Protein AF-A0A356KWM3-F1 (afdb_monomer)

pLDDT: mean 81.81, std 11.49, range [38.88, 96.62]

Sequence (164 aa):
MGKGKKKQLTGMAAALAKAGVMNEKNARKAQREARREERQLGEDGVARKRAEELAEIERKKAEAAAAQREESAKELESKVAELIQAHVVEGWQGRRRWFYLDGEQVLPIEVSDEVARLLKEGQAAIVRAEEDGKTLIVRDPDVLGRIAITAKERLLFWNKLGAS

Foldseek 3Di:
DDPPDDDDQDDPLNVCCVVVVDPPVVSVVVVVVVVVVCVVLDPVRVVVVVVVVVVVVVVVVVVVVVVVVVVVLVVLVVVLLVLQVVFFDPPQAAQDWDWFDQPPDIDIGGGDPVLVVCQVLQQKFWFAHDDPRDITIGGDVVSVVSCCPSPVNRTGGGDPVNPD

Nearest PDB structures (foldseek):
  7ah9-assembly1_5C  TM=2.353E-01  e=2.110E+00  Salmonella enterica subsp. enterica serovar Typhimurium str. LT2

Structure (mmCIF, N/CA/C/O backbone):
data_AF-A0A356KWM3-F1
#
_entry.id   AF-A0A356KWM3-F1
#
loop_
_atom_site.group_PDB
_atom_site.id
_atom_site.type_symbol
_atom_site.label_atom_id
_atom_site.label_alt_id
_atom_site.label_comp_id
_atom_site.label_asym_id
_atom_site.label_entity_id
_atom_site.label_seq_id
_atom_site.pdbx_PDB_ins_code
_atom_site.Cartn_x
_atom_site.Cartn_y
_atom_site.Cartn_z
_atom_site.occupancy
_atom_site.B_iso_or_equiv
_atom_site.auth_seq_id
_atom_site.auth_comp_id
_atom_site.auth_asym_id
_atom_site.auth_atom_id
_atom_site.pdbx_PDB_model_num
ATOM 1 N N . MET A 1 1 ? 37.012 16.365 -69.398 1.00 38.88 1 MET A N 1
ATOM 2 C CA . MET A 1 1 ? 37.106 16.378 -67.919 1.00 38.88 1 MET A CA 1
ATOM 3 C C . MET A 1 1 ? 35.844 15.753 -67.331 1.00 38.88 1 MET A C 1
ATOM 5 O O . MET A 1 1 ? 34.785 16.367 -67.381 1.00 38.88 1 MET A O 1
ATOM 9 N N . GLY A 1 2 ? 35.913 14.507 -66.855 1.00 44.53 2 GLY A N 1
ATOM 10 C CA . GLY A 1 2 ? 34.755 13.821 -66.276 1.00 44.53 2 GLY A CA 1
ATOM 11 C C . GLY A 1 2 ? 34.410 14.400 -64.904 1.00 44.53 2 GLY A C 1
ATOM 12 O O . GLY A 1 2 ? 35.150 14.193 -63.947 1.00 44.53 2 GLY A O 1
ATOM 13 N N . LYS A 1 3 ? 33.299 15.138 -64.794 1.00 45.03 3 LYS A N 1
ATOM 14 C CA . LYS A 1 3 ? 32.768 15.587 -63.499 1.00 45.03 3 LYS A CA 1
ATOM 15 C C . LYS A 1 3 ? 32.355 14.348 -62.698 1.00 45.03 3 LYS A C 1
ATOM 17 O O . LYS A 1 3 ? 31.323 13.742 -62.978 1.00 45.03 3 LYS A O 1
ATOM 22 N N . GLY A 1 4 ? 33.172 13.955 -61.722 1.00 47.78 4 GLY A N 1
ATOM 23 C CA . GLY A 1 4 ? 32.859 12.856 -60.813 1.00 47.78 4 GLY A CA 1
ATOM 24 C C . GLY A 1 4 ? 31.543 13.134 -60.087 1.00 47.78 4 GLY A C 1
ATOM 25 O O . GLY A 1 4 ? 31.466 14.052 -59.270 1.00 47.78 4 GLY A O 1
ATOM 26 N N . LYS A 1 5 ? 30.494 12.363 -60.398 1.00 52.25 5 LYS A N 1
ATOM 27 C CA . LYS A 1 5 ? 29.208 12.424 -59.690 1.00 52.25 5 LYS A CA 1
ATOM 28 C C . LYS A 1 5 ? 29.471 12.187 -58.199 1.00 52.25 5 LYS A C 1
ATOM 30 O O . LYS A 1 5 ? 29.870 11.090 -57.806 1.00 52.25 5 LYS A O 1
ATOM 35 N N . LYS A 1 6 ? 29.271 13.213 -57.360 1.00 60.09 6 LYS A N 1
ATOM 36 C CA . LYS A 1 6 ? 29.315 13.066 -55.897 1.00 60.09 6 LYS A CA 1
ATOM 37 C C . LYS A 1 6 ? 28.264 12.020 -55.513 1.00 60.09 6 LYS A C 1
ATOM 39 O O . LYS A 1 6 ? 27.078 12.235 -55.751 1.00 60.09 6 LYS A O 1
ATOM 44 N N . LYS A 1 7 ? 28.698 10.875 -54.970 1.00 65.69 7 LYS A N 1
ATOM 45 C CA . LYS A 1 7 ? 27.788 9.823 -54.490 1.00 65.69 7 LYS A CA 1
ATOM 46 C C . LYS A 1 7 ? 26.828 10.431 -53.466 1.00 65.69 7 LYS A C 1
ATOM 48 O O . LYS A 1 7 ? 27.275 11.073 -52.515 1.00 65.69 7 LYS A O 1
ATOM 53 N N . GLN A 1 8 ? 25.531 10.255 -53.702 1.00 72.56 8 GLN A N 1
ATOM 54 C CA . GLN A 1 8 ? 24.483 10.759 -52.823 1.00 72.56 8 GLN A CA 1
ATOM 55 C C . GLN A 1 8 ? 24.520 10.028 -51.475 1.00 72.56 8 GLN A C 1
ATOM 57 O O . GLN A 1 8 ? 24.773 8.821 -51.412 1.00 72.56 8 GLN A O 1
ATOM 62 N N . LEU A 1 9 ? 24.287 10.784 -50.400 1.00 74.38 9 LEU A N 1
ATOM 63 C CA . LEU A 1 9 ? 24.029 10.238 -49.070 1.00 74.38 9 LEU A CA 1
ATOM 64 C C . LEU A 1 9 ? 22.699 9.478 -49.111 1.00 74.38 9 LEU A C 1
ATOM 66 O O . LEU A 1 9 ? 21.735 9.958 -49.701 1.00 74.38 9 LEU A O 1
ATOM 70 N N . THR A 1 10 ? 22.640 8.308 -48.482 1.00 76.19 10 THR A N 1
ATOM 71 C CA . THR A 1 10 ? 21.434 7.468 -48.423 1.00 76.19 10 THR A CA 1
ATOM 72 C C . THR A 1 10 ? 21.292 6.838 -47.039 1.00 76.19 10 THR A C 1
ATOM 74 O O . THR A 1 10 ? 22.278 6.726 -46.306 1.00 76.19 10 THR A O 1
ATOM 77 N N . GLY A 1 11 ? 20.072 6.427 -46.683 1.00 77.25 11 GLY A N 1
ATOM 78 C CA . GLY A 1 11 ? 19.770 5.788 -45.399 1.00 77.25 11 GLY A CA 1
ATOM 79 C C . GLY A 1 11 ? 19.833 6.750 -44.207 1.00 77.25 11 GLY A C 1
ATOM 80 O O . GLY A 1 11 ? 19.642 7.959 -44.353 1.00 77.25 11 GLY A O 1
ATOM 81 N N . MET A 1 12 ? 20.129 6.214 -43.022 1.00 77.56 12 MET A N 1
ATOM 82 C CA . MET A 1 12 ? 20.116 6.955 -41.753 1.00 77.56 12 MET A CA 1
ATOM 83 C C . MET A 1 12 ? 21.058 8.173 -41.752 1.00 77.56 12 MET A C 1
ATOM 85 O O . MET A 1 12 ? 20.698 9.235 -41.252 1.00 77.56 12 MET A O 1
ATOM 89 N N . ALA A 1 13 ? 22.220 8.083 -42.411 1.00 78.50 13 ALA A N 1
ATOM 90 C CA . ALA A 1 13 ? 23.160 9.201 -42.533 1.00 78.50 13 ALA A CA 1
ATOM 91 C C . ALA A 1 13 ? 22.596 10.389 -43.341 1.00 78.50 13 ALA A C 1
ATOM 93 O O . ALA A 1 13 ? 22.914 11.540 -43.043 1.00 78.50 13 ALA A O 1
ATOM 94 N N . ALA A 1 14 ? 21.744 10.136 -44.343 1.00 80.31 14 ALA A N 1
ATOM 95 C CA . ALA A 1 14 ? 21.042 11.196 -45.070 1.00 80.31 14 ALA A CA 1
ATOM 96 C C . ALA A 1 14 ? 19.925 11.824 -44.227 1.00 80.31 14 ALA A C 1
ATOM 98 O O . ALA A 1 14 ? 19.758 13.042 -44.256 1.00 80.31 14 ALA A O 1
ATOM 99 N N . ALA A 1 15 ? 19.192 11.011 -43.459 1.00 80.44 15 ALA A N 1
ATOM 100 C CA . ALA A 1 15 ? 18.135 11.493 -42.572 1.00 80.44 15 ALA A CA 1
ATOM 101 C C . ALA A 1 15 ? 18.695 12.414 -41.473 1.00 80.44 15 ALA A C 1
ATOM 103 O O . ALA A 1 15 ? 18.186 13.516 -41.284 1.00 80.44 15 ALA A O 1
ATOM 104 N N . LEU A 1 16 ? 19.799 12.018 -40.830 1.00 80.75 16 LEU A N 1
ATOM 105 C CA . LEU A 1 16 ? 20.459 12.807 -39.782 1.00 80.75 16 LEU A CA 1
ATOM 106 C C . LEU A 1 16 ? 21.076 14.109 -40.313 1.00 80.75 16 LEU A C 1
ATOM 108 O O . LEU A 1 16 ? 21.004 15.140 -39.648 1.00 80.75 16 LEU A O 1
ATOM 112 N N . ALA A 1 17 ? 21.642 14.086 -41.525 1.00 81.44 17 ALA A N 1
ATOM 113 C CA . ALA A 1 17 ? 22.156 15.296 -42.166 1.00 81.44 17 ALA A CA 1
ATOM 114 C C . ALA A 1 17 ? 21.035 16.273 -42.548 1.00 81.44 17 ALA A C 1
ATOM 116 O O . ALA A 1 17 ? 21.169 17.479 -42.356 1.00 81.44 17 ALA A O 1
ATOM 117 N N . LYS A 1 18 ? 19.909 15.755 -43.054 1.00 81.81 18 LYS A N 1
ATOM 118 C CA . LYS A 1 18 ? 18.733 16.563 -43.406 1.00 81.81 18 LYS A CA 1
ATOM 119 C C . LYS A 1 18 ? 18.044 17.153 -42.172 1.00 81.81 18 LYS A C 1
ATOM 121 O O . LYS A 1 18 ? 17.548 18.269 -42.244 1.00 81.81 18 LYS A O 1
ATOM 126 N N . ALA A 1 19 ? 18.047 16.430 -41.054 1.00 83.62 19 ALA A N 1
ATOM 127 C CA . ALA A 1 19 ? 17.527 16.898 -39.771 1.00 83.62 19 ALA A CA 1
ATOM 128 C C . ALA A 1 19 ? 18.448 17.916 -39.063 1.00 83.62 19 ALA A C 1
ATOM 130 O O . ALA A 1 19 ? 18.121 18.369 -37.973 1.00 83.62 19 ALA A O 1
ATOM 131 N N . GLY A 1 20 ? 19.608 18.258 -39.640 1.00 79.31 20 GLY A N 1
ATOM 132 C CA . GLY A 1 20 ? 20.559 19.204 -39.044 1.00 79.31 20 GLY A CA 1
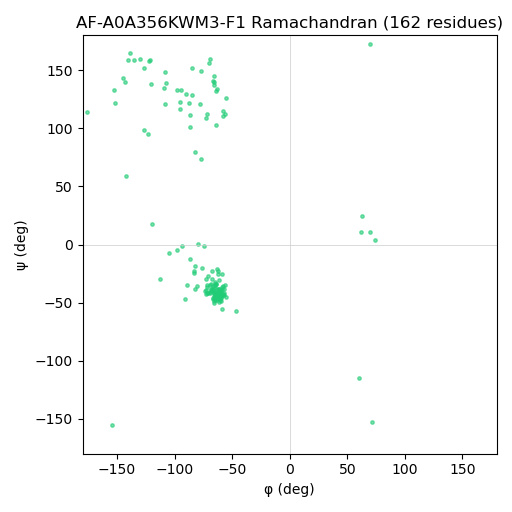ATOM 133 C C . GLY A 1 20 ? 21.345 18.651 -37.851 1.00 79.31 20 GLY A C 1
ATOM 134 O O . GLY A 1 20 ? 22.156 19.366 -37.272 1.00 79.31 20 GLY A O 1
ATOM 135 N N . VAL A 1 21 ? 21.157 17.372 -37.513 1.00 83.38 21 VAL A N 1
ATOM 136 C CA . VAL A 1 21 ? 21.826 16.699 -36.387 1.00 83.38 21 VAL A CA 1
ATOM 137 C C . VAL A 1 21 ? 23.315 16.480 -36.678 1.00 83.38 21 VAL A C 1
ATOM 139 O O . VAL A 1 21 ? 24.132 16.423 -35.763 1.00 83.38 21 VAL A O 1
ATOM 142 N N . MET A 1 22 ? 23.701 16.374 -37.955 1.00 83.62 22 MET A N 1
ATOM 143 C CA . MET A 1 22 ? 25.095 16.166 -38.347 1.00 83.62 22 MET A CA 1
ATOM 144 C C . MET A 1 22 ? 25.456 16.877 -39.657 1.00 83.62 22 MET A C 1
ATOM 146 O O . MET A 1 22 ? 24.677 16.905 -40.604 1.00 83.62 22 MET A O 1
ATOM 150 N N . ASN A 1 23 ? 26.677 17.413 -39.749 1.00 85.75 23 ASN A N 1
ATOM 151 C CA . ASN A 1 23 ? 27.157 18.043 -40.981 1.00 85.75 23 ASN A CA 1
ATOM 152 C C . ASN A 1 23 ? 27.407 17.016 -42.111 1.00 85.75 23 ASN A C 1
ATOM 154 O O . ASN A 1 23 ? 27.672 15.832 -41.879 1.00 85.75 23 ASN A O 1
ATOM 158 N N . GLU A 1 24 ? 27.365 17.477 -43.365 1.00 81.38 24 GLU A N 1
ATOM 159 C CA . GLU A 1 24 ? 27.452 16.606 -44.549 1.00 81.38 24 GLU A CA 1
ATOM 160 C C . GLU A 1 24 ? 28.782 15.825 -44.628 1.00 81.38 24 GLU A C 1
ATOM 162 O O . GLU A 1 24 ? 28.834 14.696 -45.125 1.00 81.38 24 GLU A O 1
ATOM 167 N N . LYS A 1 25 ? 29.873 16.403 -44.107 1.00 84.25 25 LYS A N 1
ATOM 168 C CA . LYS A 1 25 ? 31.197 15.764 -44.063 1.00 84.25 25 LYS A CA 1
ATOM 169 C C . LYS A 1 25 ? 31.193 14.548 -43.133 1.00 84.25 25 LYS A C 1
ATOM 171 O O . LYS A 1 25 ? 31.669 13.482 -43.527 1.00 84.25 25 LYS A O 1
ATOM 176 N N . ASN A 1 26 ? 30.616 14.689 -41.945 1.00 83.00 26 ASN A N 1
ATOM 177 C CA . ASN A 1 26 ? 30.513 13.627 -40.953 1.00 83.00 26 ASN A CA 1
ATOM 178 C C . ASN A 1 26 ? 29.494 12.562 -41.391 1.00 83.00 26 ASN A C 1
ATOM 180 O O . ASN A 1 26 ? 29.779 11.375 -41.270 1.00 83.00 26 ASN A O 1
ATOM 184 N N . ALA A 1 27 ? 28.389 12.953 -42.040 1.00 83.12 27 ALA A N 1
ATOM 185 C CA . ALA A 1 27 ? 27.436 12.020 -42.657 1.00 83.12 27 ALA A CA 1
ATOM 186 C C . ALA A 1 27 ? 28.081 11.118 -43.709 1.00 83.12 27 ALA A C 1
ATOM 188 O O . ALA A 1 27 ? 27.858 9.907 -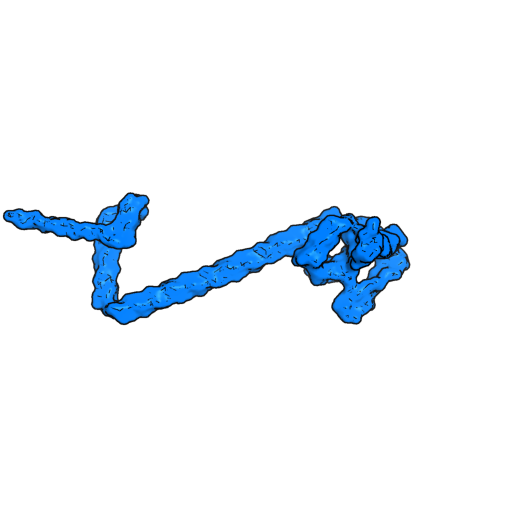43.730 1.00 83.12 27 ALA A O 1
ATOM 189 N N . ARG A 1 28 ? 28.947 11.684 -44.553 1.00 83.25 28 ARG A N 1
ATOM 190 C CA . ARG A 1 28 ? 29.694 10.904 -45.548 1.00 83.25 28 ARG A CA 1
ATOM 191 C C . ARG A 1 28 ? 30.734 9.992 -44.912 1.00 83.25 28 ARG A C 1
ATOM 193 O O . ARG A 1 28 ? 30.970 8.909 -45.444 1.00 83.25 28 ARG A O 1
ATOM 200 N N . LYS A 1 29 ? 31.368 10.419 -43.817 1.00 84.12 29 LYS A N 1
ATOM 201 C CA . LYS A 1 29 ? 32.322 9.590 -43.069 1.00 84.12 29 LYS A CA 1
ATOM 202 C C . LYS A 1 29 ? 31.610 8.393 -42.431 1.00 84.12 29 LYS A C 1
ATOM 204 O O . LYS A 1 29 ? 31.990 7.267 -42.732 1.00 84.12 29 LYS A O 1
ATOM 209 N N . ALA A 1 30 ? 30.512 8.631 -41.716 1.00 81.50 30 ALA A N 1
ATOM 210 C CA . ALA A 1 30 ? 29.688 7.588 -41.106 1.00 81.50 30 ALA A CA 1
ATOM 211 C C . ALA A 1 30 ? 29.167 6.575 -42.141 1.00 81.50 30 ALA A C 1
ATOM 213 O O . ALA A 1 30 ? 29.276 5.370 -41.949 1.00 81.50 30 ALA A O 1
ATOM 214 N N . GLN A 1 31 ? 28.687 7.041 -43.303 1.00 82.38 31 GLN A N 1
ATOM 215 C CA . GLN A 1 31 ? 28.230 6.144 -44.372 1.00 82.38 31 GLN A CA 1
ATOM 216 C C . GLN A 1 31 ? 29.366 5.277 -44.951 1.00 82.38 31 GLN A C 1
ATOM 218 O O . GLN A 1 31 ? 29.136 4.143 -45.372 1.00 82.38 31 GLN A O 1
ATOM 223 N N . ARG A 1 32 ? 30.596 5.804 -45.020 1.00 83.12 32 ARG A N 1
ATOM 224 C CA . ARG A 1 32 ? 31.764 5.044 -45.494 1.00 83.12 32 ARG A CA 1
ATOM 225 C C . ARG A 1 32 ? 32.224 4.017 -44.469 1.00 83.12 32 ARG A C 1
ATOM 227 O O . ARG A 1 32 ? 32.585 2.917 -44.873 1.00 83.12 32 ARG A O 1
ATOM 234 N N . GLU A 1 33 ? 32.213 4.377 -43.192 1.00 80.19 33 GLU A N 1
ATOM 235 C CA . GLU A 1 33 ? 32.567 3.479 -42.093 1.00 80.19 33 GLU A CA 1
ATOM 236 C C . GLU A 1 33 ? 31.566 2.328 -41.993 1.00 80.19 33 GLU A C 1
ATOM 238 O O . GLU A 1 33 ? 31.996 1.183 -42.069 1.00 80.19 33 GLU A O 1
ATOM 243 N N . ALA A 1 34 ? 30.260 2.610 -42.029 1.00 75.62 34 ALA A N 1
ATOM 244 C CA . ALA A 1 34 ? 29.218 1.580 -42.043 1.00 75.62 34 ALA A CA 1
ATOM 245 C C . ALA A 1 34 ? 29.394 0.582 -43.204 1.00 75.62 34 ALA A C 1
ATOM 247 O O . ALA A 1 34 ? 29.374 -0.628 -43.010 1.00 75.62 34 ALA A O 1
ATOM 248 N N . ARG A 1 35 ? 29.670 1.072 -44.422 1.00 78.56 35 ARG A N 1
ATOM 249 C CA . ARG A 1 35 ? 29.925 0.199 -45.586 1.00 78.56 35 ARG A CA 1
ATOM 250 C C . ARG A 1 35 ? 31.225 -0.595 -45.481 1.00 78.56 35 ARG A C 1
ATOM 252 O O . ARG A 1 35 ? 31.352 -1.640 -46.114 1.00 78.56 35 ARG A O 1
ATOM 259 N N . ARG A 1 36 ? 32.234 -0.066 -44.787 1.00 79.44 36 ARG A N 1
ATOM 260 C CA . ARG A 1 36 ? 33.499 -0.773 -44.553 1.00 79.44 36 ARG A CA 1
ATOM 261 C C . ARG A 1 36 ? 33.289 -1.886 -43.535 1.00 79.44 36 ARG A C 1
ATOM 263 O O . ARG A 1 36 ? 33.788 -2.981 -43.752 1.00 79.44 36 ARG A O 1
ATOM 270 N N . GLU A 1 37 ? 32.535 -1.601 -42.487 1.00 72.06 37 GLU A N 1
ATOM 271 C CA . GLU A 1 37 ? 32.177 -2.548 -41.442 1.00 72.06 37 GLU A CA 1
ATOM 272 C C . GLU A 1 37 ? 31.300 -3.686 -41.985 1.00 72.06 37 GLU A C 1
ATOM 274 O O . GLU A 1 37 ? 31.645 -4.847 -41.786 1.00 72.06 37 GLU A O 1
ATOM 279 N N . GLU A 1 38 ? 30.269 -3.389 -42.788 1.00 70.50 38 GLU A N 1
ATOM 280 C CA . GLU A 1 38 ? 29.451 -4.417 -43.463 1.00 70.50 38 GLU A CA 1
ATOM 281 C C . GLU A 1 38 ? 30.297 -5.352 -44.339 1.00 70.50 38 GLU A C 1
ATOM 283 O O . GLU A 1 38 ? 30.086 -6.561 -44.370 1.00 70.50 38 GLU A O 1
ATOM 288 N N . ARG A 1 39 ? 31.307 -4.808 -45.028 1.00 73.75 39 ARG A N 1
ATOM 289 C CA . ARG A 1 39 ? 32.232 -5.606 -45.846 1.00 73.75 39 ARG A CA 1
ATOM 290 C C . ARG A 1 39 ? 33.212 -6.437 -45.023 1.00 73.75 39 ARG A C 1
ATOM 292 O O . ARG A 1 39 ? 33.676 -7.454 -45.521 1.00 73.75 39 ARG A O 1
ATOM 299 N N . GLN A 1 40 ? 33.578 -5.983 -43.826 1.00 73.44 40 GLN A N 1
ATOM 300 C CA . GLN A 1 40 ? 34.505 -6.690 -42.939 1.00 73.44 40 GLN A CA 1
ATOM 301 C C . GLN A 1 40 ? 33.813 -7.810 -42.161 1.00 73.44 40 GLN A C 1
ATOM 303 O O . GLN A 1 40 ? 34.419 -8.852 -41.940 1.00 73.44 40 GLN A O 1
ATOM 308 N N . LEU A 1 41 ? 32.558 -7.599 -41.765 1.00 70.44 41 LEU A N 1
ATOM 309 C CA . LEU A 1 41 ? 31.754 -8.571 -41.025 1.00 70.44 41 LEU A CA 1
ATOM 310 C C . LEU A 1 41 ? 31.080 -9.612 -41.932 1.00 70.44 41 LEU A C 1
ATOM 312 O O . LEU A 1 41 ? 30.762 -10.703 -41.464 1.00 70.44 41 LEU A O 1
ATOM 316 N N . GLY A 1 42 ? 30.856 -9.287 -43.210 1.00 74.38 42 GLY A N 1
ATOM 317 C CA . GLY A 1 42 ? 30.047 -10.110 -44.113 1.00 74.38 42 GLY A CA 1
ATOM 318 C C . GLY A 1 42 ? 28.556 -10.083 -43.749 1.00 74.38 42 GLY A C 1
ATOM 319 O O . GLY A 1 42 ? 28.164 -9.530 -42.720 1.00 74.38 42 GLY A O 1
ATOM 320 N N . GLU A 1 43 ? 27.705 -10.676 -44.592 1.00 68.19 43 GLU A N 1
ATOM 321 C CA . GLU A 1 43 ? 26.248 -10.698 -44.361 1.00 68.19 43 GLU A CA 1
ATOM 322 C C . GLU A 1 43 ? 25.882 -11.380 -43.032 1.00 68.19 43 GLU A C 1
ATOM 324 O O . GLU A 1 43 ? 25.063 -10.849 -42.281 1.00 68.19 43 GLU A O 1
ATOM 329 N N . ASP A 1 44 ? 26.569 -12.471 -42.680 1.00 65.06 44 ASP A N 1
ATOM 330 C CA . ASP A 1 44 ? 26.340 -13.205 -41.430 1.00 65.06 44 ASP A CA 1
ATOM 331 C C . ASP A 1 44 ? 26.747 -12.409 -40.180 1.00 65.06 44 ASP A C 1
ATOM 333 O O . ASP A 1 44 ? 26.049 -12.439 -39.165 1.00 65.06 44 ASP A O 1
ATOM 337 N N . GLY A 1 45 ? 27.855 -11.660 -40.227 1.00 69.88 45 GLY A N 1
ATOM 338 C CA . GLY A 1 45 ? 28.301 -10.837 -39.099 1.00 69.88 45 GLY A CA 1
ATOM 339 C C . GLY A 1 45 ? 27.419 -9.604 -38.883 1.00 69.88 45 GLY A C 1
ATOM 340 O O . GLY A 1 45 ? 27.152 -9.225 -37.742 1.00 69.88 45 GLY A O 1
ATOM 341 N N . VAL A 1 46 ? 26.902 -9.013 -39.966 1.00 72.62 46 VAL A N 1
ATOM 342 C CA . VAL A 1 46 ? 25.924 -7.913 -39.903 1.00 72.62 46 VAL A CA 1
ATOM 343 C C . VAL A 1 46 ? 24.576 -8.411 -39.379 1.00 72.62 46 VAL A C 1
ATOM 345 O O . VAL A 1 46 ? 23.955 -7.734 -38.559 1.00 72.62 46 VAL A O 1
ATOM 348 N N . ALA A 1 47 ? 24.131 -9.597 -39.801 1.00 71.88 47 ALA A N 1
ATOM 349 C CA . ALA A 1 47 ? 22.908 -10.214 -39.296 1.00 71.88 47 ALA A CA 1
ATOM 350 C C . ALA A 1 47 ? 23.004 -10.534 -37.795 1.00 71.88 47 ALA A C 1
ATOM 352 O O . ALA A 1 47 ? 22.074 -10.226 -37.051 1.00 71.88 47 ALA A O 1
ATOM 353 N N . ARG A 1 48 ? 24.144 -11.068 -37.330 1.00 71.75 48 ARG A N 1
ATOM 354 C CA . ARG A 1 48 ? 24.391 -11.334 -35.901 1.00 71.75 48 ARG A CA 1
ATOM 355 C C . ARG A 1 48 ? 24.403 -10.062 -35.059 1.00 71.75 48 ARG A C 1
ATOM 357 O O . ARG A 1 48 ? 23.680 -10.011 -34.073 1.00 71.75 48 ARG A O 1
ATOM 364 N N . LYS A 1 49 ? 25.120 -9.013 -35.483 1.00 75.12 49 LYS A N 1
ATOM 365 C CA . LYS A 1 49 ? 25.104 -7.720 -34.774 1.00 75.12 49 LYS A CA 1
ATOM 366 C C . LYS A 1 49 ? 23.701 -7.131 -34.674 1.00 75.12 49 LYS A C 1
ATOM 368 O O . LYS A 1 49 ? 23.311 -6.669 -33.611 1.00 75.12 49 LYS A O 1
ATOM 373 N N . ARG A 1 50 ? 22.920 -7.174 -35.758 1.00 77.06 50 ARG A N 1
ATOM 374 C CA . ARG A 1 50 ? 21.530 -6.690 -35.730 1.00 77.06 50 ARG A CA 1
ATOM 375 C C . ARG A 1 50 ? 20.652 -7.525 -34.799 1.00 77.06 50 ARG A C 1
ATOM 377 O O . ARG A 1 50 ? 19.799 -6.960 -34.127 1.00 77.06 50 ARG A O 1
ATOM 384 N N . ALA A 1 51 ? 20.850 -8.841 -34.748 1.00 76.19 51 ALA A N 1
ATOM 385 C CA . ALA A 1 51 ? 20.130 -9.707 -33.819 1.00 76.19 51 ALA A CA 1
ATOM 386 C C . ALA A 1 51 ? 20.500 -9.413 -32.353 1.00 76.19 51 ALA A C 1
ATOM 388 O O . ALA A 1 51 ? 19.611 -9.348 -31.509 1.00 76.19 51 ALA A O 1
ATOM 389 N N . GLU A 1 52 ? 21.781 -9.175 -32.059 1.00 77.44 52 GLU A N 1
ATOM 390 C CA . GLU A 1 52 ? 22.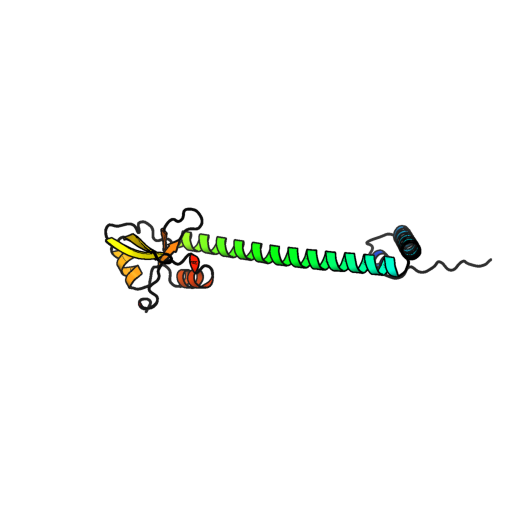258 -8.778 -30.727 1.00 77.44 52 GLU A CA 1
ATOM 391 C C . GLU A 1 52 ? 21.720 -7.403 -30.309 1.00 77.44 52 GLU A C 1
ATOM 393 O O . GLU A 1 52 ? 21.197 -7.265 -29.206 1.00 77.44 52 GLU A O 1
ATOM 398 N N . GLU A 1 53 ? 21.760 -6.408 -31.200 1.00 78.25 53 GLU A N 1
ATOM 399 C CA . GLU A 1 53 ? 21.194 -5.077 -30.943 1.00 78.25 53 GLU A CA 1
ATOM 400 C C . GLU A 1 53 ? 19.681 -5.141 -30.694 1.00 78.25 53 GLU A C 1
ATOM 402 O O . GLU A 1 53 ? 19.173 -4.490 -29.781 1.00 78.25 53 GLU A O 1
ATOM 407 N N . LEU A 1 54 ? 18.945 -5.945 -31.470 1.00 77.38 54 LEU A N 1
ATOM 408 C CA . LEU A 1 54 ? 17.509 -6.146 -31.260 1.00 77.38 54 LEU A CA 1
ATOM 409 C C . LEU A 1 54 ? 17.224 -6.823 -29.915 1.00 77.38 54 LEU A C 1
ATOM 411 O O . LEU A 1 54 ? 16.354 -6.353 -29.183 1.00 77.38 54 LEU A O 1
ATOM 415 N N . ALA A 1 55 ? 17.983 -7.861 -29.558 1.00 77.56 55 ALA A N 1
ATOM 416 C CA . ALA A 1 55 ? 17.853 -8.539 -28.271 1.00 77.56 55 ALA A CA 1
ATOM 417 C C . ALA A 1 55 ? 18.178 -7.605 -27.091 1.00 77.56 55 ALA A C 1
ATOM 419 O O . ALA A 1 55 ? 17.492 -7.624 -26.069 1.00 77.56 55 ALA A O 1
ATOM 420 N N . GLU A 1 56 ? 19.184 -6.739 -27.231 1.00 76.44 56 GLU A N 1
ATOM 421 C CA . GLU A 1 56 ? 19.532 -5.749 -26.212 1.00 76.44 56 GLU A CA 1
ATOM 422 C C . GLU A 1 56 ? 18.447 -4.669 -26.072 1.00 76.44 56 GLU A C 1
ATOM 424 O O . GLU A 1 56 ? 18.104 -4.275 -24.955 1.00 76.44 56 GLU A O 1
ATOM 429 N N . ILE A 1 57 ? 17.857 -4.217 -27.183 1.00 79.38 57 ILE A N 1
ATOM 430 C CA . ILE A 1 57 ? 16.728 -3.276 -27.175 1.00 79.38 57 ILE A CA 1
ATOM 431 C C . ILE A 1 57 ? 15.505 -3.906 -26.503 1.00 79.38 57 ILE A C 1
ATOM 433 O O . ILE A 1 57 ? 14.844 -3.240 -25.706 1.00 79.38 57 ILE A O 1
ATOM 437 N N . GLU A 1 58 ? 15.184 -5.165 -26.802 1.00 74.75 58 GLU A N 1
ATOM 438 C CA . GLU A 1 58 ? 14.073 -5.876 -26.159 1.00 74.75 58 GLU A CA 1
ATOM 439 C C . GLU A 1 58 ? 14.309 -6.063 -24.662 1.00 74.75 58 GLU A C 1
ATOM 441 O O . GLU A 1 58 ? 13.417 -5.773 -23.863 1.00 74.75 58 GLU A O 1
ATOM 446 N N . ARG A 1 59 ? 15.528 -6.444 -24.268 1.00 78.81 59 ARG A N 1
ATOM 447 C CA . ARG A 1 59 ? 15.910 -6.553 -22.860 1.00 78.81 59 ARG A CA 1
ATOM 448 C C . ARG A 1 59 ? 15.773 -5.215 -22.134 1.00 78.81 59 ARG A C 1
ATOM 450 O O . ARG A 1 59 ? 15.127 -5.156 -21.093 1.00 78.81 59 ARG A O 1
ATOM 457 N N . LYS A 1 60 ? 16.300 -4.131 -22.708 1.00 76.81 60 LYS A N 1
ATOM 458 C CA . LYS A 1 60 ? 16.185 -2.776 -22.144 1.00 76.81 60 LYS A CA 1
ATOM 459 C C . LYS A 1 60 ? 14.733 -2.313 -22.037 1.00 76.81 60 LYS A C 1
ATOM 461 O O . LYS A 1 60 ? 14.369 -1.675 -21.056 1.00 76.81 60 LYS A O 1
ATOM 466 N N . LYS A 1 61 ? 13.882 -2.644 -23.014 1.00 76.25 61 LYS A N 1
ATOM 467 C CA . LYS A 1 61 ? 12.440 -2.351 -22.951 1.00 76.25 61 LYS A CA 1
ATOM 468 C C . LYS A 1 61 ? 11.745 -3.135 -21.841 1.00 76.25 61 LYS A C 1
ATOM 470 O O . LYS A 1 61 ? 10.904 -2.566 -21.153 1.00 76.25 61 LYS A O 1
ATOM 475 N N . ALA A 1 62 ? 12.082 -4.411 -21.667 1.00 74.44 62 ALA A N 1
ATOM 476 C CA . ALA A 1 62 ? 11.527 -5.236 -20.599 1.00 74.44 62 ALA A CA 1
ATOM 477 C C . ALA A 1 62 ? 11.962 -4.734 -19.212 1.00 74.44 62 ALA A C 1
ATOM 479 O O . ALA A 1 62 ? 11.120 -4.597 -18.328 1.00 74.44 62 ALA A O 1
ATOM 480 N N . GLU A 1 63 ? 13.242 -4.389 -19.045 1.00 74.06 63 GLU A N 1
ATOM 481 C CA . GLU A 1 63 ? 13.778 -3.796 -17.812 1.00 74.06 63 GLU A CA 1
ATOM 482 C C . GLU A 1 63 ? 13.123 -2.436 -17.512 1.00 74.06 63 GLU A C 1
ATOM 484 O O . GLU A 1 63 ? 12.672 -2.208 -16.391 1.00 74.06 63 GLU A O 1
ATOM 489 N N . ALA A 1 64 ? 12.966 -1.564 -18.514 1.00 72.44 64 ALA A N 1
ATOM 490 C CA . ALA A 1 64 ? 12.282 -0.280 -18.348 1.00 72.44 64 ALA A CA 1
ATOM 491 C C . ALA A 1 64 ? 10.795 -0.445 -17.989 1.00 72.44 64 ALA A C 1
ATOM 493 O O . ALA A 1 64 ? 10.286 0.259 -17.121 1.00 72.44 64 ALA A O 1
ATOM 494 N N . ALA A 1 65 ? 10.095 -1.393 -18.618 1.00 70.94 65 ALA A N 1
ATOM 495 C CA . ALA A 1 65 ? 8.699 -1.680 -18.298 1.00 70.94 65 ALA A CA 1
ATOM 496 C C . ALA A 1 65 ? 8.534 -2.261 -16.883 1.00 70.94 65 ALA A C 1
ATOM 498 O O . ALA A 1 65 ? 7.542 -1.968 -16.218 1.00 70.94 65 ALA A O 1
ATOM 499 N N . ALA A 1 66 ? 9.488 -3.074 -16.415 1.00 69.88 66 ALA A N 1
ATOM 500 C CA . ALA A 1 66 ? 9.508 -3.570 -15.042 1.00 69.88 66 ALA A CA 1
ATOM 501 C C . ALA A 1 66 ? 9.751 -2.433 -14.038 1.00 69.88 66 ALA A C 1
ATOM 503 O O . ALA A 1 66 ? 8.973 -2.291 -13.098 1.00 69.88 66 ALA A O 1
ATOM 504 N N . ALA A 1 67 ? 10.743 -1.574 -14.290 1.00 65.62 67 ALA A N 1
ATOM 505 C CA . ALA A 1 67 ? 11.030 -0.413 -13.449 1.00 65.62 67 ALA A CA 1
ATOM 506 C C . ALA A 1 67 ? 9.831 0.546 -13.360 1.00 65.62 67 ALA A C 1
ATOM 508 O O . ALA A 1 67 ? 9.450 0.957 -12.270 1.00 65.62 67 ALA A O 1
ATOM 509 N N . GLN A 1 68 ? 9.159 0.823 -14.481 1.00 68.81 68 GLN A N 1
ATOM 510 C CA . GLN A 1 68 ? 7.989 1.706 -14.505 1.00 68.81 68 GLN A CA 1
ATOM 511 C C . GLN A 1 68 ? 6.794 1.136 -13.715 1.00 68.81 68 GLN A C 1
ATOM 513 O O . GLN A 1 68 ? 6.029 1.874 -13.088 1.00 68.81 68 GLN A O 1
ATOM 518 N N . ARG A 1 69 ? 6.618 -0.191 -13.727 1.00 67.00 69 ARG A N 1
ATOM 519 C CA . ARG A 1 69 ? 5.608 -0.870 -12.898 1.00 67.00 69 ARG A CA 1
ATOM 520 C C . ARG A 1 69 ? 5.952 -0.796 -11.415 1.00 67.00 69 ARG A C 1
ATOM 522 O O . ARG A 1 69 ? 5.055 -0.624 -10.601 1.00 67.00 69 ARG A O 1
ATOM 529 N N . GLU A 1 70 ? 7.227 -0.910 -11.072 1.00 67.56 70 GLU A N 1
ATOM 530 C CA . GLU A 1 70 ? 7.678 -0.823 -9.685 1.00 67.56 70 GLU A CA 1
ATOM 531 C C . GLU A 1 70 ? 7.562 0.607 -9.136 1.00 67.56 70 GLU A C 1
ATOM 5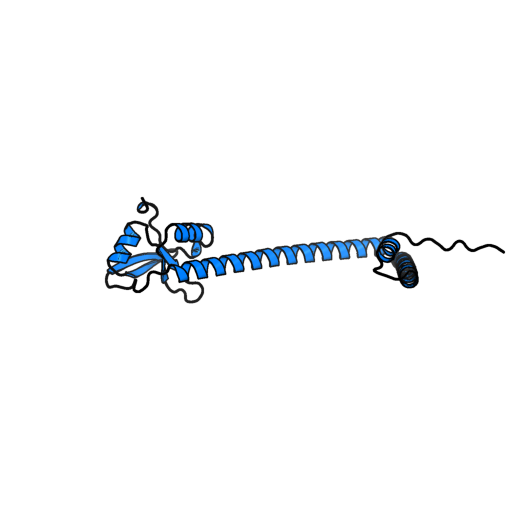33 O O . GLU A 1 70 ? 7.082 0.798 -8.022 1.00 67.56 70 GLU A O 1
ATOM 538 N N . GLU A 1 71 ? 7.923 1.621 -9.925 1.00 66.38 71 GLU A N 1
ATOM 539 C CA . GLU A 1 71 ? 7.746 3.033 -9.557 1.00 66.38 71 GLU A CA 1
ATOM 540 C C . GLU A 1 71 ? 6.271 3.381 -9.352 1.00 66.38 71 GLU A C 1
ATOM 542 O O . GLU A 1 71 ? 5.907 3.948 -8.325 1.00 66.38 71 GLU A O 1
ATOM 547 N N . SER A 1 72 ? 5.398 2.977 -10.280 1.00 70.81 72 SER A N 1
ATOM 548 C CA . SER A 1 72 ? 3.957 3.223 -10.137 1.00 70.81 72 SER A CA 1
ATOM 549 C C . SER A 1 72 ? 3.338 2.488 -8.946 1.00 70.81 72 SER A C 1
ATOM 551 O O . SER A 1 72 ? 2.440 3.031 -8.305 1.00 70.81 72 SER A O 1
ATOM 553 N N . ALA A 1 73 ? 3.824 1.291 -8.605 1.00 73.38 73 ALA A N 1
ATOM 554 C CA . ALA A 1 73 ? 3.407 0.593 -7.392 1.00 73.38 73 ALA A CA 1
ATOM 555 C C . ALA A 1 73 ? 3.824 1.367 -6.132 1.00 73.38 73 ALA A C 1
ATOM 557 O O . ALA A 1 73 ? 2.981 1.621 -5.274 1.00 73.38 73 ALA A O 1
ATOM 558 N N . LYS A 1 74 ? 5.079 1.830 -6.065 1.00 74.50 74 LYS A N 1
ATOM 559 C CA . LYS A 1 74 ? 5.583 2.635 -4.940 1.00 74.50 74 LYS A CA 1
ATOM 560 C C . LYS A 1 74 ? 4.806 3.940 -4.772 1.00 74.50 74 LYS A C 1
ATOM 562 O O . LYS A 1 74 ? 4.422 4.285 -3.662 1.00 74.50 74 LYS A O 1
ATOM 567 N N . GLU A 1 75 ? 4.502 4.639 -5.865 1.00 78.31 75 GLU A N 1
ATOM 568 C CA . GLU A 1 75 ? 3.683 5.857 -5.813 1.00 78.31 75 GLU A CA 1
ATOM 569 C C . GLU A 1 75 ? 2.272 5.599 -5.270 1.00 78.31 75 GLU A C 1
ATOM 571 O O . GLU A 1 75 ? 1.708 6.439 -4.564 1.00 78.31 75 GLU A O 1
ATOM 576 N N . LEU A 1 76 ? 1.669 4.460 -5.621 1.00 76.62 76 LEU A N 1
ATOM 577 C CA . LEU A 1 76 ? 0.357 4.071 -5.109 1.00 76.62 76 LEU A CA 1
ATOM 578 C C . LEU A 1 76 ? 0.420 3.720 -3.622 1.00 76.62 76 LEU A C 1
ATOM 580 O O . LEU A 1 76 ? -0.462 4.140 -2.873 1.00 76.62 76 LEU A O 1
ATOM 584 N N . GLU A 1 77 ? 1.459 3.008 -3.191 1.00 77.19 77 GLU A N 1
ATOM 585 C CA . GLU A 1 77 ? 1.689 2.683 -1.781 1.00 77.19 77 GLU A CA 1
ATOM 586 C C . GLU A 1 77 ? 1.863 3.946 -0.934 1.00 77.19 77 GLU A C 1
ATOM 588 O O . GLU A 1 77 ? 1.148 4.109 0.057 1.00 77.19 77 GLU A O 1
ATOM 593 N N . SER A 1 78 ? 2.703 4.891 -1.374 1.00 82.38 78 SER A N 1
ATOM 594 C CA . SER A 1 78 ? 2.894 6.167 -0.675 1.00 82.38 78 SER A CA 1
ATOM 595 C C . SER A 1 78 ? 1.591 6.963 -0.575 1.00 82.38 78 SER A C 1
ATOM 597 O O . SER A 1 78 ? 1.247 7.452 0.499 1.00 82.38 78 SER A O 1
ATOM 599 N N . LYS A 1 79 ? 0.795 7.026 -1.653 1.00 85.94 79 LYS A N 1
ATOM 600 C CA . LYS A 1 79 ? -0.529 7.677 -1.622 1.00 85.94 79 LYS A CA 1
ATOM 601 C C . LYS A 1 79 ? -1.472 7.014 -0.622 1.00 85.94 79 LYS A C 1
ATOM 603 O O . LYS A 1 79 ? -2.232 7.700 0.056 1.00 85.94 79 LYS A O 1
ATOM 608 N N . VAL A 1 80 ? -1.457 5.685 -0.526 1.00 85.88 80 VAL A N 1
ATOM 609 C CA . VAL A 1 80 ? -2.261 4.963 0.468 1.00 85.88 80 VAL A CA 1
ATOM 610 C C . VAL A 1 80 ? -1.781 5.272 1.886 1.00 85.88 80 VAL A C 1
ATOM 612 O O . VAL A 1 80 ? -2.612 5.480 2.767 1.00 85.88 80 VAL A O 1
ATOM 615 N N . ALA A 1 81 ? -0.471 5.334 2.117 1.00 87.31 81 ALA A N 1
ATOM 616 C CA . ALA A 1 81 ? 0.092 5.680 3.418 1.00 87.31 81 ALA A CA 1
ATOM 617 C C . ALA A 1 81 ? -0.324 7.085 3.868 1.00 87.31 81 ALA A C 1
ATOM 619 O O . ALA A 1 81 ? -0.788 7.253 4.996 1.00 87.31 81 ALA A O 1
ATOM 620 N N . GLU A 1 82 ? -0.243 8.067 2.969 1.00 88.31 82 GLU A N 1
ATOM 621 C CA . GLU A 1 82 ? -0.713 9.434 3.210 1.00 88.31 82 GLU A CA 1
ATOM 622 C C . GLU A 1 82 ? -2.212 9.468 3.533 1.00 88.31 82 GLU A C 1
ATOM 624 O O . GLU A 1 82 ? -2.628 10.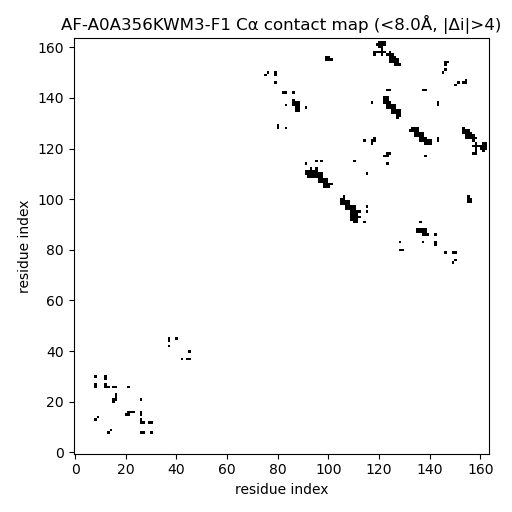106 4.501 1.00 88.31 82 GLU A O 1
ATOM 629 N N . LEU A 1 83 ? -3.032 8.737 2.767 1.00 88.56 83 LEU A N 1
ATOM 630 C CA . LEU A 1 83 ? -4.474 8.646 3.011 1.00 88.56 83 LEU A CA 1
ATOM 631 C C . LEU A 1 83 ? -4.792 8.042 4.380 1.00 88.56 83 LEU A C 1
ATOM 633 O O . LEU A 1 83 ? -5.678 8.553 5.068 1.00 88.56 83 LEU A O 1
ATOM 637 N N . ILE A 1 84 ? -4.075 6.982 4.768 1.00 89.06 84 ILE A N 1
ATOM 638 C CA . ILE A 1 84 ? -4.199 6.368 6.091 1.00 89.06 84 ILE A CA 1
ATOM 639 C C . ILE A 1 84 ? -3.882 7.414 7.152 1.00 89.06 84 ILE A C 1
ATOM 641 O O . ILE A 1 84 ? -4.736 7.664 7.993 1.00 89.06 84 ILE A O 1
ATOM 645 N N . GLN A 1 85 ? -2.706 8.049 7.085 1.00 88.56 85 GLN A N 1
ATOM 646 C CA . GLN A 1 85 ? -2.256 9.031 8.076 1.00 88.56 85 GLN A CA 1
ATOM 647 C C . GLN A 1 85 ? -3.232 10.201 8.231 1.00 88.56 85 GLN A C 1
ATOM 649 O O . GLN A 1 85 ? -3.531 10.594 9.356 1.00 88.56 85 GLN A O 1
ATOM 654 N N . ALA A 1 86 ? -3.773 10.715 7.126 1.00 89.62 86 ALA A N 1
ATOM 655 C CA . ALA A 1 86 ? -4.702 11.842 7.137 1.00 89.62 86 ALA A CA 1
ATOM 656 C C . ALA A 1 86 ? -6.069 11.525 7.776 1.00 89.62 86 ALA A C 1
ATOM 658 O O . ALA A 1 86 ? -6.752 12.443 8.220 1.00 89.62 86 ALA A O 1
ATOM 659 N N . HIS A 1 87 ? -6.472 10.250 7.824 1.00 92.06 87 HIS A N 1
ATOM 660 C CA . HIS A 1 87 ? -7.794 9.822 8.310 1.00 92.06 87 HIS A CA 1
ATOM 661 C C . HIS A 1 87 ? -7.705 8.877 9.516 1.00 92.06 87 HIS A C 1
ATOM 663 O O . HIS A 1 87 ? -8.672 8.174 9.841 1.00 92.06 87 HIS A O 1
ATOM 669 N N . VAL A 1 88 ? -6.548 8.838 10.189 1.00 93.25 88 VAL A N 1
ATOM 670 C CA . VAL A 1 88 ? -6.416 8.145 11.472 1.00 93.25 88 VAL A CA 1
ATOM 671 C C . VAL A 1 88 ? -7.314 8.827 12.498 1.00 93.25 88 VAL A C 1
ATOM 673 O O . VAL A 1 88 ? -7.301 10.045 12.655 1.00 93.25 88 VAL A O 1
ATOM 676 N N . VAL A 1 89 ? -8.067 8.027 13.247 1.00 92.12 89 VAL A N 1
ATOM 677 C CA . VAL A 1 89 ? -8.814 8.515 14.407 1.00 92.12 89 VAL A CA 1
ATOM 678 C C . VAL A 1 89 ? -7.828 8.836 15.523 1.00 92.12 89 VAL A C 1
ATOM 680 O O . VAL A 1 89 ? -7.226 7.930 16.085 1.00 92.12 89 VAL A O 1
ATOM 683 N N . GLU A 1 90 ? -7.651 10.100 15.887 1.00 90.62 90 GLU A N 1
ATOM 684 C CA . GLU A 1 90 ? -6.826 10.452 17.046 1.00 90.62 90 GLU A CA 1
ATOM 685 C C . GLU A 1 90 ? -7.446 9.937 18.354 1.00 90.62 90 GLU A C 1
ATOM 687 O O . GLU A 1 90 ? -8.665 9.884 18.508 1.00 90.62 90 GLU A O 1
ATOM 692 N N . GLY A 1 91 ? -6.608 9.526 19.313 1.00 88.69 91 GLY A N 1
ATOM 693 C CA . GLY A 1 91 ? -7.092 9.057 20.618 1.00 88.69 91 GLY A CA 1
ATOM 694 C C . GLY A 1 91 ? -7.967 7.797 20.552 1.00 88.69 91 GLY A C 1
ATOM 695 O O . GLY A 1 91 ? -8.776 7.562 21.445 1.00 88.69 91 GLY A O 1
ATOM 696 N N . TRP A 1 92 ? -7.816 6.977 19.506 1.00 93.19 92 TRP A N 1
ATOM 697 C CA . TRP A 1 92 ? -8.622 5.768 19.306 1.00 93.19 92 TRP A CA 1
ATOM 698 C C . TRP A 1 92 ? -8.443 4.708 20.403 1.00 93.19 92 TRP A C 1
ATOM 700 O O . TRP A 1 92 ? -9.303 3.839 20.567 1.00 93.19 92 TRP A O 1
ATOM 710 N N . GLN A 1 93 ? -7.331 4.765 21.137 1.00 92.88 93 GLN A N 1
ATOM 711 C CA . GLN A 1 93 ? -7.004 3.842 22.218 1.00 92.88 93 GLN A CA 1
ATOM 712 C C . GLN A 1 93 ? -7.979 4.000 23.385 1.00 92.88 93 GLN A C 1
ATOM 714 O O . GLN A 1 93 ? -8.361 5.104 23.772 1.00 92.88 93 GLN A O 1
ATOM 719 N N . GLY A 1 94 ? -8.374 2.883 23.981 1.00 93.06 94 GLY A N 1
ATOM 720 C CA . GLY A 1 94 ? -9.271 2.887 25.131 1.00 93.06 94 GLY A CA 1
ATOM 721 C C . GLY A 1 94 ? -9.086 1.648 25.982 1.00 93.06 94 GLY A C 1
ATOM 722 O O . GLY A 1 94 ? -8.016 1.063 25.992 1.00 93.06 94 GLY A O 1
ATOM 723 N N . ARG A 1 95 ? -10.119 1.257 26.731 1.00 93.56 95 ARG A N 1
ATOM 724 C CA . ARG A 1 95 ? -10.063 0.085 27.628 1.00 93.56 95 ARG A CA 1
ATOM 725 C C . ARG A 1 95 ? -10.805 -1.125 27.077 1.00 93.56 95 ARG A C 1
ATOM 727 O O . ARG A 1 95 ? -10.791 -2.194 27.685 1.00 93.56 95 ARG A O 1
ATOM 734 N N . ARG A 1 96 ? -11.519 -0.960 25.963 1.00 94.25 96 ARG A N 1
ATOM 735 C CA . ARG A 1 96 ? -12.347 -2.018 25.406 1.00 94.25 96 ARG A CA 1
ATOM 736 C C . ARG A 1 96 ? -11.512 -2.878 24.483 1.00 94.25 96 ARG A C 1
ATOM 738 O O . ARG A 1 96 ? -10.985 -2.402 23.485 1.00 94.25 96 ARG A O 1
ATOM 745 N N . ARG A 1 97 ? -11.441 -4.167 24.790 1.00 95.94 97 ARG A N 1
ATOM 746 C CA . ARG A 1 97 ? -10.727 -5.127 23.955 1.00 95.94 97 ARG A CA 1
ATOM 747 C C . ARG A 1 97 ? -11.568 -5.489 22.733 1.00 95.94 97 ARG A C 1
ATOM 749 O O . ARG A 1 97 ? -12.684 -5.989 22.863 1.00 95.94 97 ARG A O 1
ATOM 756 N N . TRP A 1 98 ? -11.018 -5.231 21.559 1.00 95.38 98 TRP A N 1
ATOM 757 C CA . TRP A 1 98 ? -11.515 -5.682 20.269 1.00 95.38 98 TRP A CA 1
ATOM 758 C C . TRP A 1 98 ? -10.583 -6.764 19.729 1.00 95.38 98 TRP A C 1
ATOM 760 O O . TRP A 1 98 ? -9.386 -6.741 20.005 1.00 95.38 98 TRP A O 1
ATOM 770 N N . PHE A 1 99 ? -11.120 -7.714 18.971 1.00 94.31 99 PHE A N 1
ATOM 771 C CA . PHE A 1 99 ? -10.335 -8.786 18.364 1.00 94.31 99 PHE A CA 1
ATOM 772 C C . PHE A 1 99 ? -10.476 -8.733 16.849 1.00 94.31 99 PHE A C 1
ATOM 774 O O . PHE A 1 99 ? -11.572 -8.513 16.331 1.00 94.31 99 PHE A O 1
ATOM 781 N N . TYR A 1 100 ? -9.368 -8.933 16.149 1.00 94.06 100 TYR A N 1
ATOM 782 C CA . TYR A 1 100 ? -9.321 -8.965 14.694 1.00 94.06 100 TYR A CA 1
ATOM 783 C C . TYR A 1 100 ? -8.409 -10.089 14.206 1.00 94.06 100 TYR A C 1
ATOM 785 O O . TYR A 1 100 ? -7.649 -10.660 14.987 1.00 94.06 100 TYR A O 1
ATOM 793 N N . LEU A 1 101 ? -8.529 -10.426 12.924 1.00 90.81 101 LEU A N 1
ATOM 794 C CA . LEU A 1 101 ? -7.704 -11.441 12.284 1.00 90.81 101 LEU A CA 1
ATOM 795 C C . LEU A 1 101 ? -6.551 -10.783 11.536 1.00 90.81 101 LEU A C 1
ATOM 797 O O . LEU A 1 101 ? -6.752 -9.839 10.777 1.00 90.81 101 LEU A O 1
ATOM 801 N N . ASP A 1 102 ? -5.361 -11.324 11.735 1.00 89.38 102 ASP A N 1
ATOM 802 C CA . ASP A 1 102 ? -4.161 -10.989 10.985 1.00 89.38 102 ASP A CA 1
ATOM 803 C C . ASP A 1 102 ? -3.571 -12.289 10.434 1.00 89.38 102 ASP A C 1
ATOM 805 O O . ASP A 1 102 ? -2.973 -13.090 11.159 1.00 89.38 102 ASP A O 1
ATOM 809 N N . GLY A 1 103 ? -3.872 -12.570 9.165 1.00 86.12 103 GLY A N 1
ATOM 810 C CA . GLY A 1 103 ? -3.706 -13.910 8.608 1.00 86.12 103 GLY A CA 1
ATOM 811 C C . GLY A 1 103 ? -4.559 -14.928 9.374 1.00 86.12 103 GLY A C 1
ATOM 812 O O . GLY A 1 103 ? -5.786 -14.853 9.360 1.00 86.12 103 GLY A O 1
ATOM 813 N N . GLU A 1 104 ? -3.905 -15.871 10.051 1.00 88.94 104 GLU A N 1
ATOM 814 C CA . GLU A 1 104 ? -4.554 -16.920 10.856 1.00 88.94 104 GLU A CA 1
ATOM 815 C C . GLU A 1 104 ? -4.598 -16.594 12.358 1.00 88.94 104 GLU A C 1
ATOM 817 O O . GLU A 1 104 ? -5.179 -17.340 13.147 1.00 88.94 104 GLU A O 1
ATOM 822 N N . GLN A 1 105 ? -3.980 -15.489 12.779 1.00 91.50 105 GLN A N 1
ATOM 823 C CA . GLN A 1 105 ? -3.869 -15.133 14.190 1.00 91.50 105 GLN A CA 1
ATOM 824 C C . GLN A 1 105 ? -4.999 -14.196 14.609 1.00 91.50 105 GLN A C 1
ATOM 826 O O . GLN A 1 105 ? -5.269 -13.188 13.958 1.00 91.50 105 GLN A O 1
ATOM 831 N N . VAL A 1 106 ? -5.640 -14.504 15.738 1.00 93.44 106 VAL A N 1
ATOM 832 C CA . VAL A 1 106 ? -6.584 -13.591 16.392 1.00 93.44 106 VAL A CA 1
ATOM 833 C C . VAL A 1 106 ? -5.795 -12.673 17.317 1.00 93.44 106 VAL A C 1
ATOM 835 O O . VAL A 1 106 ? -5.275 -13.118 18.343 1.00 93.44 106 VAL A O 1
ATOM 838 N N . LEU A 1 107 ? -5.725 -11.391 16.973 1.00 94.00 107 LEU A N 1
ATOM 839 C CA . LEU A 1 107 ? -4.995 -10.389 17.739 1.00 94.00 107 LEU A CA 1
ATOM 840 C C . LEU A 1 107 ? -5.953 -9.449 18.484 1.00 94.00 107 LEU A C 1
ATOM 842 O O . LEU A 1 107 ? -6.992 -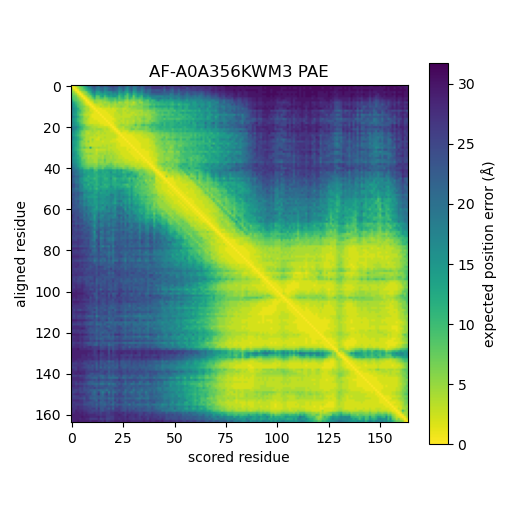9.054 17.946 1.00 94.00 107 LEU A O 1
ATOM 846 N N . PRO A 1 108 ? -5.634 -9.087 19.738 1.00 95.00 108 PRO A N 1
ATOM 847 C CA . PRO A 1 108 ? -6.378 -8.091 20.488 1.00 95.00 108 PRO A CA 1
ATOM 848 C C . PRO A 1 108 ? -5.896 -6.667 20.183 1.00 95.00 108 PRO A C 1
ATOM 850 O O . PRO A 1 108 ? -4.715 -6.434 19.938 1.00 95.00 108 PRO A O 1
ATOM 853 N N . ILE A 1 109 ? -6.794 -5.697 20.312 1.00 94.38 109 ILE A N 1
ATOM 854 C CA . ILE A 1 109 ? -6.487 -4.264 20.316 1.00 94.38 109 ILE A CA 1
ATOM 855 C C . ILE A 1 109 ? -7.405 -3.547 21.301 1.00 94.38 109 ILE A C 1
ATOM 857 O O . ILE A 1 109 ? -8.582 -3.885 21.419 1.00 94.38 109 ILE A O 1
ATOM 861 N N . GLU A 1 110 ? -6.871 -2.587 22.047 1.00 96.00 110 GLU A N 1
ATOM 862 C CA . GLU A 1 110 ? -7.650 -1.819 23.015 1.00 96.00 110 GLU A CA 1
ATOM 863 C C . GLU A 1 110 ? -8.132 -0.513 22.390 1.00 96.00 110 GLU A C 1
ATOM 865 O O . GLU A 1 110 ? -7.339 0.343 22.007 1.00 96.00 110 GLU A O 1
ATOM 870 N N . VAL A 1 111 ? -9.446 -0.364 22.278 1.00 96.38 111 VAL A N 1
ATOM 871 C CA . VAL A 1 111 ? -10.103 0.755 21.602 1.00 96.38 111 VAL A CA 1
ATOM 872 C C . VAL A 1 111 ? -11.037 1.496 22.556 1.00 96.38 111 VAL A C 1
ATOM 874 O O . VAL A 1 111 ? -11.465 0.966 23.589 1.00 96.38 111 VAL A O 1
ATOM 877 N N . SER A 1 112 ? -11.353 2.744 22.228 1.00 96.62 112 SER A N 1
ATOM 878 C CA . SER A 1 112 ? -12.410 3.500 22.898 1.00 96.62 112 SER A CA 1
ATOM 879 C C . SER A 1 112 ? -13.792 2.924 22.563 1.00 96.62 112 SER A C 1
ATOM 881 O O . SER A 1 112 ? -13.971 2.212 21.571 1.00 96.62 112 SER A O 1
ATOM 883 N N . ASP A 1 113 ? -14.798 3.222 23.389 1.00 95.25 113 ASP A N 1
ATOM 884 C CA . ASP A 1 113 ? -16.170 2.765 23.129 1.00 95.25 113 ASP A CA 1
ATOM 885 C C . ASP A 1 113 ? -16.755 3.361 21.844 1.00 95.25 113 ASP A C 1
ATOM 887 O O . ASP A 1 113 ? -17.489 2.676 21.128 1.00 95.25 113 ASP A O 1
ATOM 891 N N . GLU A 1 114 ? -16.389 4.604 21.518 1.00 94.50 114 GLU A N 1
ATOM 892 C CA . GLU A 1 114 ? -16.758 5.243 20.254 1.00 94.50 114 GLU A CA 1
ATOM 893 C C . GLU A 1 114 ? -16.177 4.470 19.067 1.00 94.50 114 GLU A C 1
ATOM 895 O O . GLU A 1 114 ? -16.910 4.092 18.154 1.00 94.50 114 GLU A O 1
ATOM 900 N N . VAL A 1 115 ? -14.883 4.147 19.106 1.00 95.44 115 VAL A N 1
ATOM 901 C CA . VAL A 1 115 ? -14.227 3.389 18.034 1.00 95.44 115 VAL A CA 1
ATOM 902 C C . VAL A 1 115 ? -14.801 1.982 17.914 1.00 95.44 115 VAL A C 1
ATOM 904 O O . VAL A 1 115 ? -15.071 1.531 16.805 1.00 95.44 115 VAL A O 1
ATOM 907 N N . ALA A 1 116 ? -15.059 1.293 19.027 1.00 94.88 116 ALA A N 1
ATOM 908 C CA . ALA A 1 116 ? -15.695 -0.023 18.996 1.00 94.88 116 ALA A CA 1
ATOM 909 C C . ALA A 1 116 ? -17.076 0.019 18.321 1.00 94.88 116 ALA A C 1
ATOM 911 O O . ALA A 1 116 ? -17.441 -0.905 17.589 1.00 94.88 116 ALA A O 1
ATOM 912 N N . ARG A 1 117 ? -17.845 1.090 18.549 1.00 94.25 117 ARG A N 1
ATOM 913 C CA . ARG A 1 117 ? -19.122 1.314 17.870 1.00 94.25 117 ARG A CA 1
ATOM 914 C C . ARG A 1 117 ? -18.917 1.548 16.370 1.00 94.25 117 ARG A C 1
ATOM 916 O O . ARG A 1 117 ? -19.559 0.859 15.586 1.00 94.25 117 ARG A O 1
ATOM 923 N N . LEU A 1 118 ? -17.990 2.422 15.973 1.00 93.44 118 LEU A N 1
ATOM 924 C CA . LEU A 1 118 ? -17.686 2.692 14.559 1.00 93.44 118 LEU A CA 1
ATOM 925 C C . LEU A 1 118 ? -17.198 1.440 13.813 1.00 93.44 118 LEU A C 1
ATOM 927 O O . LEU A 1 118 ? -17.613 1.191 12.684 1.00 93.44 118 LEU A O 1
ATOM 931 N N . LEU A 1 119 ? -16.356 0.619 14.449 1.00 94.19 119 LEU A N 1
ATOM 932 C CA . LEU A 1 119 ? -15.897 -0.665 13.909 1.00 94.19 119 LEU A CA 1
ATOM 933 C C . LEU A 1 119 ? -17.062 -1.642 13.721 1.00 94.19 119 LEU A C 1
ATOM 935 O O . LEU A 1 119 ? -17.146 -2.327 12.701 1.00 94.19 119 LEU A O 1
ATOM 939 N N . LYS A 1 120 ? -17.988 -1.693 14.687 1.00 92.81 120 LYS A N 1
ATOM 940 C CA . LYS A 1 120 ? -19.197 -2.520 14.601 1.00 92.81 120 LYS A CA 1
ATOM 941 C C . LYS A 1 120 ? -20.145 -2.035 13.503 1.00 92.81 120 LYS A C 1
ATOM 943 O O . LYS A 1 120 ? -20.713 -2.865 12.804 1.00 92.81 120 LYS A O 1
ATOM 948 N N . GLU A 1 121 ? -20.290 -0.727 13.338 1.00 91.50 121 GLU A N 1
ATOM 949 C CA . GLU A 1 121 ? -21.109 -0.078 12.304 1.00 91.50 121 GLU A CA 1
ATOM 950 C C . GLU A 1 121 ? -20.412 -0.029 10.935 1.00 91.50 121 GLU A C 1
ATOM 952 O O . GLU A 1 121 ? -20.963 0.506 9.987 1.00 91.50 121 GLU A O 1
ATOM 957 N N . GLY A 1 122 ? -19.193 -0.559 10.792 1.00 90.69 122 GLY A N 1
ATOM 958 C CA . GLY A 1 122 ? -18.492 -0.541 9.505 1.00 90.69 122 GLY A CA 1
ATOM 959 C C . GLY A 1 122 ? -18.022 0.840 9.044 1.00 90.69 122 GLY A C 1
ATOM 960 O O . GLY A 1 122 ? -17.589 0.981 7.904 1.00 90.69 122 GLY A O 1
ATOM 961 N N . GLN A 1 123 ? -18.079 1.851 9.908 1.00 91.31 123 GLN A N 1
ATOM 962 C CA . GLN A 1 123 ? -17.634 3.219 9.618 1.00 91.31 123 GLN A CA 1
ATOM 963 C C . GLN A 1 123 ? -16.139 3.430 9.892 1.00 91.31 123 GLN A C 1
ATOM 965 O O . GLN A 1 123 ? -15.568 4.446 9.495 1.00 91.31 123 GLN A O 1
ATOM 970 N N . ALA A 1 124 ? -15.505 2.475 10.571 1.00 94.06 124 ALA A N 1
ATOM 971 C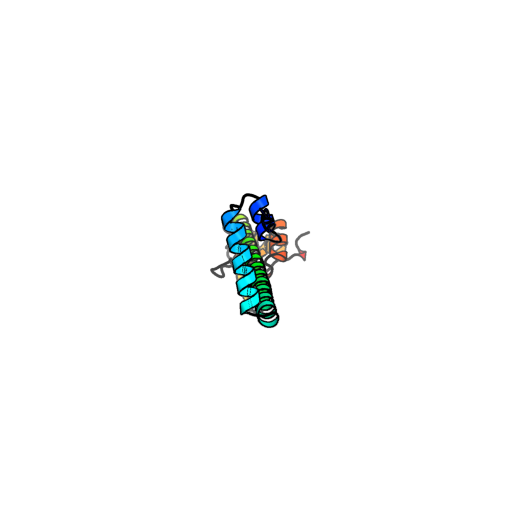 CA . ALA A 1 124 ? -14.069 2.439 10.790 1.00 94.06 124 ALA A CA 1
ATOM 972 C C . ALA A 1 124 ? -13.493 1.070 10.415 1.00 94.06 124 ALA A C 1
ATOM 974 O O . ALA A 1 124 ? -14.200 0.055 10.397 1.00 94.06 124 ALA A O 1
ATOM 975 N N . ALA A 1 125 ? -12.189 1.047 10.164 1.00 95.62 125 ALA A N 1
ATOM 976 C CA . ALA A 1 125 ? -11.428 -0.172 9.946 1.00 95.62 125 ALA A CA 1
ATOM 977 C C . ALA A 1 125 ? -10.113 -0.156 10.718 1.00 95.62 125 ALA A C 1
ATOM 979 O O . ALA A 1 125 ? -9.576 0.897 11.067 1.00 95.62 125 ALA A O 1
ATOM 980 N N . ILE A 1 126 ? -9.588 -1.357 10.926 1.00 95.19 126 ILE A N 1
ATOM 981 C CA . ILE A 1 126 ? -8.264 -1.600 11.476 1.00 95.19 126 ILE A CA 1
ATOM 982 C C . ILE A 1 126 ? -7.313 -1.794 10.298 1.00 95.19 126 ILE A C 1
ATOM 984 O O . ILE A 1 126 ? -7.526 -2.685 9.470 1.00 95.19 126 ILE A O 1
ATOM 988 N N . VAL A 1 127 ? -6.272 -0.968 10.228 1.00 93.81 127 VAL A N 1
ATOM 989 C CA . VAL A 1 127 ? -5.274 -0.999 9.155 1.00 93.81 127 VAL A CA 1
ATOM 990 C C . VAL A 1 127 ? -3.855 -1.106 9.705 1.00 93.81 127 VAL A C 1
ATOM 992 O O . VAL A 1 127 ? -3.565 -0.644 10.810 1.00 93.81 127 VAL A O 1
ATOM 995 N N . ARG A 1 128 ? -2.958 -1.706 8.924 1.00 91.44 128 ARG A N 1
ATOM 996 C CA . ARG A 1 128 ? -1.522 -1.766 9.203 1.00 91.44 128 ARG A CA 1
ATOM 997 C C . ARG A 1 128 ? -0.809 -0.558 8.589 1.00 91.44 128 ARG A C 1
ATOM 999 O O . ARG A 1 128 ? -0.976 -0.280 7.402 1.00 91.44 128 ARG A O 1
ATOM 1006 N N . ALA A 1 129 ? -0.005 0.135 9.392 1.00 84.94 129 ALA A N 1
ATOM 1007 C CA . ALA A 1 129 ? 0.918 1.171 8.928 1.00 84.94 129 ALA A CA 1
ATOM 1008 C C . ALA A 1 129 ? 2.170 0.558 8.271 1.00 84.94 129 ALA A C 1
ATOM 1010 O O . ALA A 1 129 ? 2.594 -0.524 8.674 1.00 84.94 129 ALA A O 1
ATOM 1011 N N . GLU A 1 130 ? 2.756 1.265 7.297 1.00 73.38 130 GLU A N 1
ATOM 1012 C CA . GLU A 1 130 ? 3.802 0.764 6.384 1.00 73.38 130 GLU A CA 1
ATOM 1013 C C . GLU A 1 130 ? 4.954 0.006 7.032 1.00 73.38 130 GLU A C 1
ATOM 1015 O O . GLU A 1 130 ? 5.200 -1.135 6.654 1.00 73.38 130 GLU A O 1
ATOM 1020 N N . GLU A 1 131 ? 5.664 0.620 7.977 1.00 61.97 131 GLU A N 1
ATOM 1021 C CA . GLU A 1 131 ? 7.000 0.121 8.333 1.00 61.97 131 GLU A CA 1
ATOM 1022 C C . GLU A 1 131 ? 7.093 -0.470 9.741 1.00 61.97 131 GLU A C 1
ATOM 1024 O O . GLU A 1 131 ? 7.832 -1.425 9.961 1.00 61.97 131 GLU A O 1
ATOM 1029 N N . ASP A 1 132 ? 6.290 0.010 10.691 1.00 65.56 132 ASP A N 1
ATOM 1030 C CA . ASP A 1 132 ? 6.427 -0.403 12.095 1.00 65.56 132 ASP A CA 1
ATOM 1031 C C . ASP A 1 13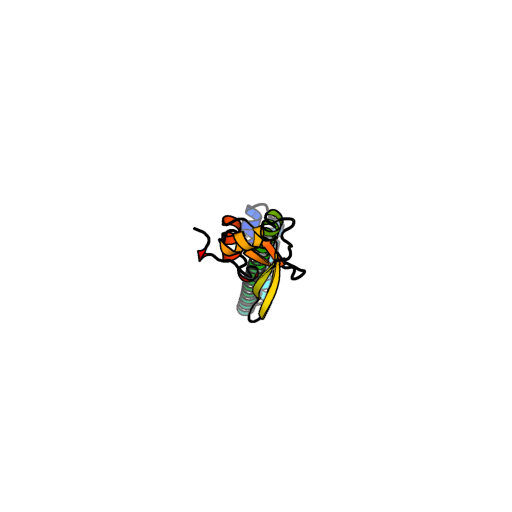2 ? 5.524 -1.583 12.487 1.00 65.56 132 ASP A C 1
ATOM 1033 O O . ASP A 1 132 ? 5.480 -1.976 13.654 1.00 65.56 132 ASP A O 1
ATOM 1037 N N . GLY A 1 133 ? 4.700 -2.089 11.560 1.00 71.50 133 GLY A N 1
ATOM 1038 C CA . GLY A 1 133 ? 3.642 -3.056 11.881 1.00 71.50 133 GLY A CA 1
ATOM 1039 C C . GLY A 1 133 ? 2.582 -2.504 12.847 1.00 71.50 133 GLY A C 1
ATOM 1040 O O . GLY A 1 133 ? 1.754 -3.256 13.359 1.00 71.50 133 GLY A O 1
ATOM 1041 N N . LYS A 1 134 ? 2.594 -1.189 13.101 1.00 85.00 134 LYS A N 1
ATOM 1042 C CA . LYS A 1 134 ? 1.647 -0.515 13.988 1.00 85.00 134 LYS A CA 1
ATOM 1043 C C . LYS A 1 134 ? 0.241 -0.615 13.420 1.00 85.00 134 LYS A C 1
ATOM 1045 O O . LYS A 1 134 ? -0.008 -0.310 12.253 1.00 85.00 134 LYS A O 1
ATOM 1050 N N . THR A 1 135 ? -0.684 -0.999 14.285 1.00 91.00 135 THR A N 1
ATOM 1051 C CA . THR A 1 135 ? -2.105 -1.021 13.976 1.00 91.00 135 THR A CA 1
ATOM 1052 C C . THR A 1 135 ? -2.707 0.360 14.210 1.00 91.00 135 THR A C 1
ATOM 1054 O O . THR A 1 135 ? -2.532 0.944 15.280 1.00 91.00 135 THR A O 1
ATOM 1057 N N . LEU A 1 136 ? -3.424 0.878 13.217 1.00 92.94 136 LEU A N 1
ATOM 1058 C CA . LEU A 1 136 ? -4.125 2.157 13.269 1.00 92.94 136 LEU A CA 1
ATOM 1059 C C . LEU A 1 136 ? -5.613 1.957 12.986 1.00 92.94 136 LEU A C 1
ATOM 1061 O O . LEU A 1 136 ? -6.021 0.973 12.366 1.00 92.94 136 LEU A O 1
ATOM 1065 N N . ILE A 1 137 ? -6.418 2.918 13.433 1.00 94.44 137 ILE A N 1
ATOM 1066 C CA . ILE A 1 137 ? -7.851 2.970 13.152 1.00 94.44 137 ILE A CA 1
ATOM 1067 C C . ILE A 1 137 ? -8.101 4.105 12.171 1.00 94.44 137 ILE A C 1
ATOM 1069 O O . ILE A 1 137 ? -7.799 5.255 12.481 1.00 94.44 137 ILE A O 1
ATOM 1073 N N . VAL A 1 138 ? -8.671 3.782 11.013 1.00 94.44 138 VAL A N 1
ATOM 1074 C CA . VAL A 1 138 ? -9.046 4.765 9.989 1.00 94.44 138 VAL A CA 1
ATOM 1075 C C . VAL A 1 138 ? -10.559 4.874 9.924 1.00 94.44 138 VAL A C 1
ATOM 1077 O O . VAL A 1 138 ? -11.262 3.859 9.914 1.00 94.44 138 VAL A O 1
ATOM 1080 N N . ARG A 1 139 ? -11.053 6.111 9.877 1.00 90.50 139 ARG A N 1
ATOM 1081 C CA . ARG A 1 139 ? -12.478 6.440 9.790 1.00 90.50 139 ARG A CA 1
ATOM 1082 C C . ARG A 1 139 ? -12.712 7.299 8.558 1.00 90.50 139 ARG A C 1
ATOM 1084 O O . ARG A 1 139 ? -12.561 8.508 8.638 1.00 90.50 139 ARG A O 1
ATOM 1091 N N . ASP A 1 140 ? -13.090 6.660 7.456 1.00 88.06 140 ASP A N 1
ATOM 1092 C CA . ASP A 1 140 ? -13.682 7.289 6.268 1.00 88.06 140 ASP A CA 1
ATOM 1093 C C . ASP A 1 140 ? -14.065 6.180 5.260 1.00 88.06 140 ASP A C 1
ATOM 1095 O O . ASP A 1 140 ? -13.173 5.501 4.749 1.00 88.06 140 ASP A O 1
ATOM 1099 N N . PRO A 1 141 ? -15.355 5.952 4.955 1.00 85.62 141 PRO A N 1
ATOM 1100 C CA . PRO A 1 141 ? -15.780 4.884 4.046 1.00 85.62 141 PRO A CA 1
ATOM 1101 C C . PRO A 1 141 ? -15.152 4.940 2.645 1.00 85.62 141 PRO A C 1
ATOM 1103 O O . PRO A 1 141 ? -14.856 3.886 2.075 1.00 85.62 141 PRO A O 1
ATOM 1106 N N . ASP A 1 142 ? -14.911 6.135 2.101 1.00 87.62 142 ASP A N 1
ATOM 1107 C CA . ASP A 1 142 ? -14.315 6.308 0.775 1.00 87.62 142 ASP A CA 1
ATOM 1108 C C . ASP A 1 142 ? -12.832 5.932 0.801 1.00 87.62 142 ASP A C 1
ATOM 1110 O O . ASP A 1 142 ? -12.335 5.228 -0.087 1.00 87.62 142 ASP A O 1
ATOM 1114 N N . VAL A 1 143 ? -12.121 6.341 1.854 1.00 89.69 143 VAL A N 1
ATOM 1115 C CA . VAL A 1 143 ? -10.719 5.957 2.069 1.00 89.69 143 VAL A CA 1
ATOM 1116 C C . VAL A 1 143 ? -10.605 4.454 2.300 1.00 89.69 143 VAL A C 1
ATOM 1118 O O . VAL A 1 143 ? -9.760 3.803 1.685 1.00 89.69 143 VAL A O 1
ATOM 1121 N N . LEU A 1 144 ? -11.487 3.871 3.113 1.00 90.94 144 LEU A N 1
ATOM 1122 C CA . LEU A 1 144 ? -11.531 2.428 3.356 1.00 90.94 144 LEU A CA 1
ATOM 1123 C C . LEU A 1 144 ? -11.820 1.641 2.074 1.00 90.94 144 LEU A C 1
ATOM 1125 O O . LEU A 1 144 ? -11.194 0.607 1.831 1.00 90.94 144 LEU A O 1
ATOM 1129 N N . GLY A 1 145 ? -12.709 2.149 1.217 1.00 88.88 145 GLY A N 1
ATOM 1130 C CA . GLY A 1 145 ? -12.965 1.596 -0.110 1.00 88.88 145 GLY A CA 1
ATOM 1131 C C .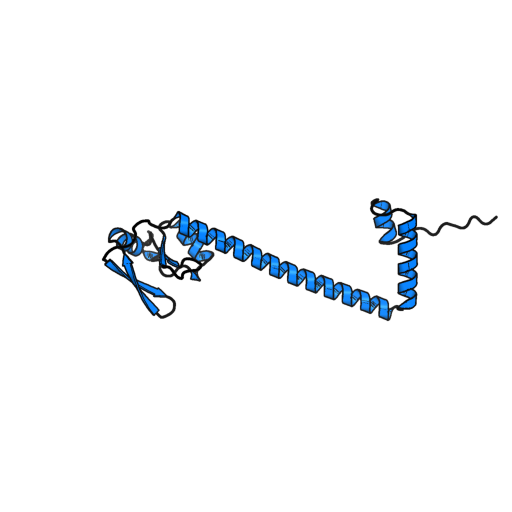 GLY A 1 145 ? -11.713 1.589 -0.988 1.00 88.88 145 GLY A C 1
ATOM 1132 O O . GLY A 1 145 ? -11.391 0.563 -1.589 1.00 88.88 145 GLY A O 1
ATOM 1133 N N . ARG A 1 146 ? -10.963 2.697 -1.012 1.00 89.12 146 ARG A N 1
ATOM 1134 C CA . ARG A 1 146 ? -9.696 2.800 -1.757 1.00 89.12 146 ARG A CA 1
ATOM 1135 C C . ARG A 1 146 ? -8.629 1.858 -1.209 1.00 89.12 146 ARG A C 1
ATOM 1137 O O . ARG A 1 146 ? -8.020 1.136 -1.991 1.00 89.12 146 ARG A O 1
ATOM 1144 N N . ILE A 1 147 ? -8.438 1.806 0.110 1.00 89.69 147 ILE A N 1
ATOM 1145 C CA . ILE A 1 147 ? -7.479 0.891 0.751 1.00 89.69 147 ILE A CA 1
ATOM 1146 C C . ILE A 1 147 ? -7.836 -0.562 0.422 1.00 89.69 147 ILE A C 1
ATOM 1148 O O . ILE A 1 147 ? -6.965 -1.333 0.037 1.00 89.69 147 ILE A O 1
ATOM 1152 N N . ALA A 1 148 ? -9.117 -0.935 0.488 1.00 89.44 148 ALA A N 1
ATOM 1153 C CA . ALA A 1 148 ? -9.560 -2.298 0.196 1.00 89.44 148 ALA A CA 1
ATOM 1154 C C . ALA A 1 148 ? -9.276 -2.754 -1.249 1.00 89.44 148 ALA A C 1
ATOM 1156 O O . ALA A 1 148 ? -9.197 -3.959 -1.492 1.00 89.44 148 ALA A O 1
ATOM 1157 N N . ILE A 1 149 ? -9.173 -1.815 -2.196 1.00 87.44 149 ILE A N 1
ATOM 1158 C CA . ILE A 1 149 ? -8.882 -2.087 -3.611 1.00 87.44 149 ILE A CA 1
ATOM 1159 C C . ILE A 1 149 ? -7.374 -2.053 -3.869 1.00 87.44 149 ILE A C 1
ATOM 1161 O O . ILE A 1 149 ? -6.850 -2.947 -4.527 1.00 87.44 149 ILE A O 1
ATOM 1165 N N . THR A 1 150 ? -6.692 -1.024 -3.367 1.00 85.06 150 THR A N 1
ATOM 1166 C CA . THR A 1 150 ? -5.299 -0.727 -3.723 1.00 85.06 150 THR A CA 1
ATOM 1167 C C . THR A 1 150 ? -4.287 -1.437 -2.825 1.00 85.06 150 THR A C 1
ATOM 1169 O O . THR A 1 150 ? -3.234 -1.823 -3.310 1.00 85.06 150 THR A O 1
ATOM 1172 N N . ALA A 1 151 ? -4.599 -1.617 -1.539 1.00 86.44 151 ALA A N 1
ATOM 1173 C CA . ALA A 1 151 ? -3.689 -2.146 -0.519 1.00 86.44 151 ALA A CA 1
ATOM 1174 C C . ALA A 1 151 ? -4.446 -3.061 0.458 1.00 86.44 151 ALA A C 1
ATOM 1176 O O . ALA A 1 151 ? -4.556 -2.803 1.663 1.00 86.44 151 ALA A O 1
ATOM 1177 N N . LYS A 1 152 ? -5.056 -4.119 -0.087 1.00 87.75 152 LYS A N 1
ATOM 1178 C CA . LYS A 1 152 ? -5.936 -5.032 0.658 1.00 87.75 152 LYS A CA 1
ATOM 1179 C C . LYS A 1 152 ? -5.219 -5.685 1.842 1.00 87.75 152 LYS A C 1
ATOM 1181 O O . LYS A 1 152 ? -5.825 -5.892 2.885 1.00 87.75 152 LYS A O 1
ATOM 1186 N N . GLU A 1 153 ? -3.943 -6.001 1.682 1.00 87.56 153 GLU A N 1
ATOM 1187 C CA . GLU A 1 153 ? -3.064 -6.586 2.694 1.00 87.56 153 GLU A CA 1
ATOM 1188 C C . GLU A 1 153 ? -2.853 -5.684 3.915 1.00 87.56 153 GLU A C 1
ATOM 1190 O O . GLU A 1 153 ? -2.558 -6.184 4.999 1.00 87.56 153 GLU A O 1
ATOM 1195 N N . ARG A 1 154 ? -3.050 -4.366 3.776 1.00 88.50 154 ARG A N 1
ATOM 1196 C CA . ARG A 1 154 ? -3.010 -3.435 4.910 1.00 88.50 154 ARG A CA 1
ATOM 1197 C C . ARG A 1 154 ? -4.320 -3.397 5.683 1.00 88.50 154 ARG A C 1
ATOM 1199 O O . ARG A 1 154 ? -4.328 -2.930 6.817 1.00 88.50 154 ARG A O 1
ATOM 1206 N N . LEU A 1 155 ? -5.423 -3.862 5.103 1.00 92.06 155 LEU A N 1
ATOM 1207 C CA . LEU A 1 155 ? -6.733 -3.862 5.742 1.00 92.06 155 LEU A CA 1
ATOM 1208 C C . LEU A 1 155 ? -6.914 -5.132 6.584 1.00 92.06 155 LEU A C 1
ATOM 1210 O O . LEU A 1 155 ? -7.249 -6.193 6.064 1.00 92.06 155 LEU A O 1
ATOM 1214 N N . LEU A 1 156 ? -6.734 -5.007 7.898 1.00 93.38 156 LEU A N 1
ATOM 1215 C CA . LEU A 1 156 ? -6.797 -6.135 8.834 1.00 93.38 156 LEU A CA 1
ATOM 1216 C C . LEU A 1 156 ? -8.243 -6.476 9.216 1.00 93.38 156 LEU A C 1
ATOM 1218 O O . LEU A 1 156 ? -8.618 -7.639 9.335 1.00 93.38 156 LEU A O 1
ATOM 1222 N N . PHE A 1 157 ? -9.092 -5.460 9.390 1.00 94.19 157 PHE A N 1
ATOM 1223 C CA . PHE A 1 157 ? -10.503 -5.668 9.709 1.00 94.19 157 PHE A CA 1
ATOM 1224 C C . PHE A 1 157 ? -11.373 -4.518 9.223 1.00 94.19 157 PHE A C 1
ATOM 1226 O O . PHE A 1 157 ? -11.091 -3.364 9.526 1.00 94.19 157 PHE A O 1
ATOM 1233 N N . TRP A 1 158 ? -12.485 -4.839 8.558 1.00 93.62 158 TRP A N 1
ATOM 1234 C CA . TRP A 1 158 ? -13.536 -3.877 8.233 1.00 93.62 158 TRP A CA 1
ATOM 1235 C C . TRP A 1 158 ? -14.899 -4.567 8.139 1.00 93.62 158 TRP A C 1
ATOM 1237 O O . TRP A 1 158 ? -15.090 -5.474 7.323 1.00 93.62 158 TRP A O 1
ATOM 1247 N N . ASN A 1 159 ? -15.869 -4.130 8.948 1.00 90.81 159 ASN A N 1
ATOM 1248 C CA . ASN A 1 159 ? -17.228 -4.663 8.892 1.00 90.81 159 ASN A CA 1
ATOM 1249 C C . ASN A 1 159 ? -18.062 -4.008 7.778 1.00 90.81 159 ASN A C 1
ATOM 1251 O O . ASN A 1 159 ? -18.909 -3.160 8.042 1.00 90.81 159 ASN A O 1
ATOM 1255 N N . LYS A 1 160 ? -17.876 -4.440 6.528 1.00 79.38 160 LYS A N 1
ATOM 1256 C CA . LYS A 1 160 ? -18.647 -3.917 5.383 1.00 79.38 160 LYS A CA 1
ATOM 1257 C C . LYS A 1 160 ? -20.166 -4.094 5.505 1.00 79.38 160 LYS A C 1
ATOM 1259 O O . LYS A 1 160 ? -20.901 -3.332 4.896 1.00 79.38 160 LYS A O 1
ATOM 1264 N N . LEU A 1 161 ? -20.641 -5.076 6.276 1.00 73.06 161 LEU A N 1
ATOM 1265 C CA . LEU A 1 161 ? -22.077 -5.335 6.452 1.00 73.06 161 LEU A CA 1
ATOM 1266 C C . LEU A 1 161 ? -22.756 -4.325 7.386 1.00 73.06 161 LEU A C 1
ATOM 1268 O O . LEU A 1 161 ? -23.975 -4.202 7.356 1.00 73.06 161 LEU A O 1
ATOM 1272 N N . GLY A 1 162 ? -21.984 -3.631 8.226 1.00 62.59 162 GLY A N 1
ATOM 1273 C CA . GLY A 1 162 ? -22.503 -2.584 9.105 1.00 62.59 162 GLY A CA 1
ATOM 1274 C C . GLY A 1 162 ? -22.649 -1.227 8.418 1.00 62.59 162 GLY A C 1
ATOM 1275 O O . GLY A 1 162 ? -23.446 -0.417 8.881 1.00 62.59 162 GLY A O 1
ATOM 1276 N N . ALA A 1 163 ? -21.910 -0.996 7.325 1.00 62.72 163 ALA A N 1
ATOM 1277 C CA . ALA A 1 163 ? -21.885 0.263 6.586 1.00 62.72 163 ALA A CA 1
ATOM 1278 C C . ALA A 1 163 ? -23.144 0.385 5.710 1.00 62.72 163 ALA A C 1
ATOM 1280 O O . ALA A 1 163 ? -23.106 0.146 4.504 1.00 62.72 163 ALA A O 1
ATOM 1281 N N . SER A 1 164 ? -24.279 0.651 6.358 1.00 52.47 164 SER A N 1
ATOM 1282 C CA . SER A 1 164 ? -25.579 0.935 5.735 1.00 52.47 164 SER A CA 1
ATOM 1283 C C . SER A 1 164 ? -25.862 2.430 5.741 1.00 52.47 164 SER A C 1
ATOM 1285 O O . SER A 1 164 ? -25.541 3.071 6.769 1.00 52.47 164 SER A O 1
#

Secondary structure (DSSP, 8-state):
------PPP-THHHHHHHTTSS-HHHHHHHHHHHHHHHHHHHHHHHHHHHHHHHHHHHHHHHHHHHHHHHHHHHHHHHHHHHHHHHTB-TT-EEEEEEEEEETTEEEEEEE-HHHHHHHHTTS-EEEE-TTT--EEEE--HHHHHHHHHH-GGGEEEE-TTT--

Radius of gyration: 32.06 Å; Cα contacts (8 Å, |Δi|>4): 166; chains: 1; bounding box: 63×36×96 Å

Mean predicted aligned error: 13.51 Å

Solvent-accessible surface area (backbone atoms only — not comparable to full-atom values): 9175 Å² total; per-residue (Å²): 132,86,79,77,78,77,80,76,76,64,67,69,42,34,53,38,33,74,70,67,78,37,57,70,70,56,27,52,48,53,52,50,49,53,56,50,48,45,67,72,46,35,74,68,44,47,52,49,51,52,51,51,53,51,53,51,51,52,50,52,50,51,52,50,54,51,51,53,52,51,53,53,49,50,54,50,51,52,52,50,51,53,54,47,66,77,32,46,52,79,81,42,62,43,87,45,79,45,75,42,47,57,89,92,45,79,44,78,46,51,23,22,72,67,50,53,48,31,35,61,37,23,47,22,32,40,30,50,45,94,84,81,69,44,78,43,46,36,54,42,64,69,58,51,52,48,38,58,72,77,43,44,91,34,53,47,38,68,35,69,88,39,56,119